Protein AF-A0A838UT09-F1 (afdb_monomer)

Solvent-accessible surface area (backbone atoms only — not comparable to full-atom values): 6847 Å² total; per-residue (Å²): 112,74,68,59,54,48,63,46,50,51,56,18,62,75,69,76,45,84,41,68,70,26,68,79,65,75,41,98,57,51,65,65,56,48,46,45,67,71,44,49,50,52,50,53,51,52,28,52,54,27,44,77,69,72,37,71,67,11,64,67,46,43,43,62,51,22,51,49,52,20,54,53,31,50,52,52,51,52,51,48,55,56,33,48,76,70,70,43,96,74,53,70,73,56,52,55,51,40,51,50,50,22,52,50,21,50,52,48,30,54,51,54,53,49,56,56,50,53,60,55,64,76,75,112

Structure (mmCIF, N/CA/C/O backbone):
data_AF-A0A838UT09-F1
#
_entry.id   AF-A0A838UT09-F1
#
loop_
_atom_site.group_PDB
_atom_site.id
_atom_site.type_symbol
_atom_site.label_atom_id
_atom_site.label_alt_id
_atom_site.label_comp_id
_atom_site.label_asym_id
_atom_site.label_entity_id
_atom_site.label_seq_id
_atom_site.pdbx_PDB_ins_code
_atom_site.Cartn_x
_atom_site.Cartn_y
_atom_site.Cartn_z
_atom_site.occupancy
_atom_site.B_iso_or_equiv
_atom_site.auth_seq_id
_atom_site.auth_comp_id
_atom_site.auth_asym_id
_atom_site.auth_atom_id
_atom_site.pdbx_PDB_model_num
ATOM 1 N N . PHE A 1 1 ? 0.709 6.417 -9.380 1.00 72.75 1 PHE A N 1
ATOM 2 C CA . PHE A 1 1 ? 0.996 5.014 -9.032 1.00 72.75 1 PHE A CA 1
ATOM 3 C C . PHE A 1 1 ? 0.048 4.116 -9.815 1.00 72.75 1 PHE A C 1
ATOM 5 O O . PHE A 1 1 ? 0.191 4.195 -11.017 1.00 72.75 1 PHE A O 1
ATOM 12 N N . TYR A 1 2 ? -0.968 3.434 -9.265 1.00 83.50 2 TYR A N 1
ATOM 13 C CA . TYR A 1 2 ? -1.816 2.425 -9.956 1.00 83.50 2 TYR A CA 1
ATOM 14 C C . TYR A 1 2 ? -2.243 2.693 -11.419 1.00 83.50 2 TYR A C 1
ATOM 16 O O . TYR A 1 2 ? -2.294 1.766 -12.220 1.00 83.50 2 TYR A O 1
ATOM 24 N N . GLY A 1 3 ? -2.514 3.945 -11.809 1.00 86.00 3 GLY A N 1
ATOM 25 C CA . GLY A 1 3 ? -2.797 4.292 -13.209 1.00 86.00 3 GLY A CA 1
ATOM 26 C C . GLY A 1 3 ? -1.668 3.939 -14.187 1.00 86.00 3 GLY A C 1
ATOM 27 O O . GLY A 1 3 ? -1.948 3.606 -15.329 1.00 86.00 3 GLY A O 1
ATOM 28 N N . GLN A 1 4 ? -0.410 3.947 -13.740 1.00 85.50 4 GLN A N 1
ATOM 29 C CA . GLN A 1 4 ? 0.748 3.545 -14.542 1.00 85.50 4 GLN A CA 1
ATOM 30 C C . GLN A 1 4 ? 0.748 2.033 -14.831 1.00 85.50 4 GLN A C 1
ATOM 32 O O . GLN A 1 4 ? 1.013 1.643 -15.961 1.00 85.50 4 GLN A O 1
ATOM 37 N N . TRP A 1 5 ? 0.345 1.203 -13.866 1.00 88.69 5 TRP A N 1
ATOM 38 C CA . TRP A 1 5 ? 0.207 -0.246 -14.009 1.00 88.69 5 TRP A CA 1
ATOM 39 C C . TRP A 1 5 ? -0.884 -0.542 -15.036 1.00 88.69 5 TRP A C 1
ATOM 41 O O . TRP A 1 5 ? -0.652 -1.204 -16.040 1.00 88.69 5 TRP A O 1
ATOM 51 N N . LEU A 1 6 ? -2.057 0.077 -14.851 1.00 90.31 6 LEU A N 1
ATOM 52 C CA . LEU A 1 6 ? -3.181 -0.051 -15.779 1.00 90.31 6 LEU A CA 1
ATOM 53 C C . LEU A 1 6 ? -2.858 0.488 -17.179 1.00 90.31 6 LEU A C 1
ATOM 55 O O . LEU A 1 6 ? -3.349 -0.061 -18.162 1.00 90.31 6 LEU A O 1
ATOM 59 N N . SER A 1 7 ? -2.036 1.538 -17.289 1.00 91.19 7 SER A N 1
ATOM 60 C CA . SER A 1 7 ? -1.612 2.085 -18.585 1.00 91.19 7 SER A CA 1
ATOM 61 C C . SER A 1 7 ? -0.708 1.141 -19.375 1.00 91.19 7 SER A C 1
ATOM 63 O O . SER A 1 7 ? -0.631 1.268 -20.592 1.00 91.19 7 SER 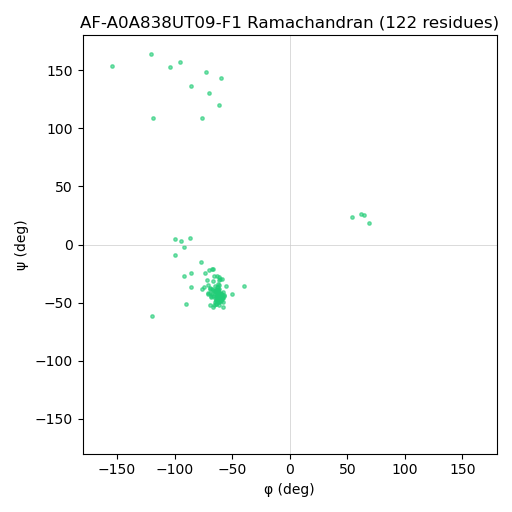A O 1
ATOM 65 N N . GLU A 1 8 ? -0.058 0.191 -18.704 1.00 89.75 8 GLU A N 1
ATOM 66 C CA . GLU A 1 8 ? 0.710 -0.876 -19.340 1.00 89.75 8 GLU A CA 1
ATOM 67 C C . GLU A 1 8 ? -0.175 -2.103 -19.606 1.00 89.75 8 GLU A C 1
ATOM 69 O O . GLU A 1 8 ? -0.261 -2.585 -20.739 1.00 89.75 8 GLU A O 1
ATOM 74 N N . ASP A 1 9 ? -0.879 -2.568 -18.572 1.00 90.75 9 ASP A N 1
ATOM 75 C CA . ASP A 1 9 ? -1.604 -3.837 -18.589 1.00 90.75 9 ASP A CA 1
ATOM 76 C C . ASP A 1 9 ? -2.824 -3.796 -19.521 1.00 90.75 9 ASP A C 1
ATOM 78 O O . ASP A 1 9 ? -3.059 -4.745 -20.273 1.00 90.75 9 ASP A O 1
ATOM 82 N N . ILE A 1 10 ? -3.599 -2.701 -19.525 1.00 93.00 10 ILE A N 1
ATOM 83 C CA . ILE A 1 10 ? -4.817 -2.601 -20.348 1.00 93.00 10 ILE A CA 1
ATOM 84 C C . ILE A 1 10 ? -4.475 -2.621 -21.848 1.00 93.00 10 ILE A C 1
ATOM 86 O O . ILE A 1 10 ? -5.050 -3.444 -22.565 1.00 93.00 10 ILE A O 1
ATOM 90 N N . PRO A 1 11 ? -3.556 -1.783 -22.374 1.00 92.88 11 PRO A N 1
ATOM 91 C CA . PRO A 1 11 ? -3.205 -1.840 -23.793 1.00 92.88 11 PRO A CA 1
ATOM 92 C C . PRO A 1 11 ? -2.570 -3.170 -24.207 1.00 92.88 11 PRO A C 1
ATOM 94 O O . PRO A 1 11 ? -2.849 -3.662 -25.305 1.00 92.88 11 PRO A O 1
ATOM 97 N N . ALA A 1 12 ? -1.744 -3.773 -23.347 1.00 90.38 12 ALA A N 1
ATOM 98 C CA . ALA A 1 12 ? -1.156 -5.086 -23.599 1.00 90.38 12 ALA A CA 1
ATOM 99 C C . ALA A 1 12 ? -2.246 -6.165 -23.727 1.00 90.38 12 ALA A C 1
ATOM 101 O O . ALA A 1 12 ? -2.270 -6.901 -24.717 1.00 90.38 12 ALA A O 1
ATOM 102 N N . LEU A 1 13 ? -3.218 -6.170 -22.808 1.00 90.56 13 LEU A N 1
ATOM 103 C CA . LEU A 1 13 ? -4.353 -7.092 -22.828 1.00 90.56 13 LEU A CA 1
ATOM 104 C C . LEU A 1 13 ? -5.226 -6.909 -24.080 1.00 90.56 13 LEU A C 1
ATOM 106 O O . LEU A 1 13 ? -5.558 -7.885 -24.748 1.00 90.56 13 LEU A O 1
ATOM 110 N N . LEU A 1 14 ? -5.557 -5.661 -24.431 1.00 95.06 14 LEU A N 1
ATOM 111 C CA . LEU A 1 14 ? -6.385 -5.346 -25.602 1.00 95.06 14 LEU A CA 1
ATOM 112 C C . LEU A 1 14 ? -5.697 -5.684 -26.931 1.00 95.06 14 LEU A C 1
ATOM 114 O O . LEU A 1 14 ? -6.369 -6.021 -27.902 1.00 95.06 14 LEU A O 1
ATOM 118 N N . SER A 1 15 ? -4.368 -5.588 -26.987 1.00 93.38 15 SER A N 1
ATOM 119 C CA . SER A 1 15 ? -3.586 -5.896 -28.190 1.00 93.38 15 SER A CA 1
ATOM 120 C C . SER A 1 15 ? -3.102 -7.348 -28.263 1.00 93.38 15 SER A C 1
ATOM 122 O O . SER A 1 15 ? -2.476 -7.717 -29.258 1.00 93.38 15 SER A O 1
ATOM 124 N N . GLY A 1 16 ? -3.378 -8.166 -27.239 1.00 89.44 16 GLY A N 1
ATOM 125 C CA . GLY A 1 16 ? -2.907 -9.550 -27.146 1.00 89.44 16 GLY A CA 1
ATOM 126 C C . GLY A 1 16 ? -1.382 -9.673 -27.051 1.00 89.44 16 GLY A C 1
ATOM 127 O O . GLY A 1 16 ? -0.822 -10.684 -27.473 1.00 89.44 16 GLY A O 1
ATOM 128 N N . LYS A 1 17 ? -0.701 -8.635 -26.553 1.00 88.88 17 LYS A N 1
ATOM 129 C CA . LYS A 1 17 ? 0.762 -8.580 -26.434 1.00 88.88 17 LYS A CA 1
ATOM 130 C C . LYS A 1 17 ? 1.195 -8.796 -24.991 1.00 88.88 17 LYS A C 1
ATOM 132 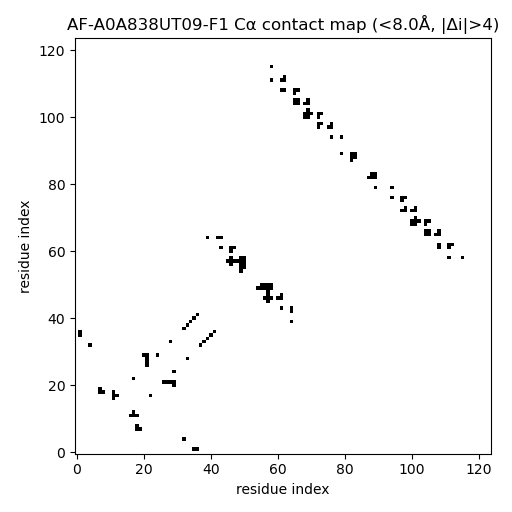O O . LYS A 1 17 ? 0.486 -8.444 -24.055 1.00 88.88 17 LYS A O 1
ATOM 137 N N . THR A 1 18 ? 2.402 -9.319 -24.819 1.00 86.25 18 THR A N 1
ATOM 138 C CA . THR A 1 18 ? 3.044 -9.406 -23.506 1.00 86.25 18 THR A CA 1
ATOM 139 C C . THR A 1 18 ? 3.438 -8.003 -23.020 1.00 86.25 18 THR A C 1
ATOM 141 O O . THR A 1 18 ? 4.069 -7.274 -23.793 1.00 86.25 18 THR A O 1
ATOM 144 N N . PRO A 1 19 ? 3.096 -7.609 -21.776 1.00 87.31 19 PRO A N 1
ATOM 145 C CA . PRO A 1 19 ? 3.511 -6.327 -21.211 1.00 87.31 19 PRO A CA 1
ATOM 146 C C . PRO A 1 19 ? 5.045 -6.187 -21.159 1.00 87.31 19 PRO A C 1
ATOM 148 O O . PRO A 1 19 ? 5.732 -7.176 -20.883 1.00 87.31 19 PRO A O 1
ATOM 151 N N . PRO A 1 20 ? 5.607 -4.988 -21.392 1.00 84.56 20 PRO A N 1
ATOM 152 C CA . PRO A 1 20 ? 7.046 -4.738 -21.295 1.00 84.56 20 PRO A CA 1
ATOM 153 C C . PRO A 1 20 ? 7.681 -5.226 -19.986 1.00 84.56 20 PRO A C 1
ATOM 155 O O . PRO A 1 20 ? 8.717 -5.889 -20.023 1.00 84.56 20 PRO A O 1
ATOM 158 N N . SER A 1 21 ? 7.032 -5.000 -18.841 1.00 84.50 21 SER A N 1
ATOM 159 C CA . SER A 1 21 ? 7.559 -5.397 -17.528 1.00 84.50 21 SER A CA 1
ATOM 160 C C . SER A 1 21 ? 7.717 -6.915 -17.361 1.00 84.50 21 SER A C 1
ATOM 162 O O . SER A 1 21 ? 8.587 -7.387 -16.626 1.00 84.50 21 SER A O 1
ATOM 164 N N . VAL A 1 22 ? 6.915 -7.698 -18.086 1.00 86.44 22 VAL A N 1
ATOM 165 C CA . VAL A 1 22 ? 6.987 -9.166 -18.126 1.00 86.44 22 VAL A CA 1
ATOM 166 C C . VAL A 1 22 ? 8.173 -9.619 -18.987 1.00 86.44 22 VAL A C 1
ATOM 168 O O . VAL A 1 22 ? 8.883 -10.558 -18.626 1.00 86.44 22 VAL A O 1
ATOM 171 N N . LEU A 1 23 ? 8.443 -8.918 -20.095 1.00 84.81 23 LEU A N 1
ATOM 172 C CA . LEU A 1 23 ? 9.580 -9.207 -20.977 1.00 84.81 23 LEU A CA 1
ATOM 173 C C . LEU A 1 23 ? 10.927 -8.913 -20.306 1.00 84.81 23 LEU A C 1
ATOM 175 O O . LEU A 1 23 ? 11.875 -9.674 -20.483 1.00 84.81 23 LEU A O 1
ATOM 179 N N . GLU A 1 24 ? 11.007 -7.840 -19.520 1.00 81.88 24 GLU A N 1
ATOM 180 C CA . GLU A 1 24 ? 12.237 -7.424 -18.833 1.00 81.88 24 GLU A CA 1
ATOM 181 C C . GLU A 1 24 ? 12.614 -8.339 -17.662 1.00 81.88 24 GLU A C 1
ATOM 183 O O . GLU A 1 24 ? 13.794 -8.513 -17.358 1.00 81.88 24 GLU A O 1
ATOM 188 N N . THR A 1 25 ? 11.621 -8.938 -17.002 1.00 77.00 25 THR A N 1
ATOM 189 C CA . THR A 1 25 ? 11.829 -9.742 -15.788 1.00 77.00 25 THR A CA 1
ATOM 190 C C . THR A 1 25 ? 11.842 -11.250 -16.044 1.00 77.00 25 THR A C 1
ATOM 192 O O . THR A 1 25 ? 12.194 -12.012 -15.145 1.00 77.00 25 THR A O 1
ATOM 195 N N . ALA A 1 26 ? 11.489 -11.692 -17.259 1.00 78.31 26 ALA A N 1
ATOM 196 C CA . ALA A 1 26 ? 11.348 -13.102 -17.643 1.00 78.31 26 ALA A CA 1
ATOM 197 C C . ALA A 1 26 ? 10.399 -13.915 -16.734 1.00 78.31 26 ALA A C 1
ATOM 199 O O . ALA A 1 26 ? 10.494 -15.141 -16.647 1.00 78.31 26 ALA A O 1
ATOM 200 N N . VAL A 1 27 ? 9.468 -13.237 -16.059 1.00 80.25 27 VAL A N 1
ATOM 201 C CA . VAL A 1 27 ? 8.413 -13.851 -15.240 1.00 80.25 27 VAL A CA 1
ATOM 202 C C . VAL A 1 27 ? 7.143 -13.969 -16.085 1.00 80.25 27 VAL A C 1
ATOM 204 O O . VAL A 1 27 ? 6.982 -13.248 -17.057 1.00 80.25 27 VAL A O 1
ATOM 207 N N . THR A 1 28 ? 6.221 -14.875 -15.752 1.00 82.75 28 THR A N 1
ATOM 208 C CA . THR A 1 28 ? 4.947 -15.037 -16.487 1.00 82.75 28 THR A CA 1
ATOM 209 C C . THR A 1 28 ? 3.972 -13.872 -16.288 1.00 82.75 28 THR A C 1
ATOM 211 O O . THR A 1 28 ? 3.073 -13.664 -17.098 1.00 82.75 28 THR A O 1
ATOM 214 N N . THR A 1 29 ? 4.133 -13.120 -15.203 1.00 84.88 29 THR A N 1
ATOM 215 C CA . THR A 1 29 ? 3.324 -11.961 -14.827 1.00 84.88 29 THR A CA 1
ATOM 216 C C . THR A 1 29 ? 4.163 -11.047 -13.943 1.00 84.88 29 THR A C 1
ATOM 218 O O . THR A 1 29 ? 5.081 -11.520 -13.272 1.00 84.88 29 THR A O 1
ATOM 221 N N . ASN A 1 30 ? 3.861 -9.750 -13.927 1.00 88.31 30 ASN A N 1
ATOM 222 C CA . ASN A 1 30 ? 4.499 -8.827 -13.003 1.00 88.31 30 ASN A CA 1
ATOM 223 C C . ASN A 1 30 ? 3.893 -9.018 -11.594 1.00 88.31 30 ASN A C 1
ATOM 225 O O . ASN A 1 30 ? 2.738 -8.639 -11.367 1.00 88.31 30 ASN A O 1
ATOM 229 N N . PRO A 1 31 ? 4.642 -9.585 -10.627 1.00 87.00 31 PRO A N 1
ATOM 230 C CA . PRO A 1 31 ? 4.094 -9.913 -9.314 1.00 87.00 31 PRO A CA 1
ATOM 231 C C . PRO A 1 31 ? 3.686 -8.668 -8.519 1.00 87.00 31 PRO A C 1
ATOM 233 O O . PRO A 1 31 ? 2.770 -8.752 -7.703 1.00 87.00 31 PRO A O 1
ATOM 236 N N . VAL A 1 32 ? 4.315 -7.514 -8.775 1.00 88.62 32 VAL A N 1
ATOM 237 C CA . VAL A 1 32 ? 3.944 -6.240 -8.143 1.00 88.62 32 VAL A CA 1
ATOM 238 C C . VAL A 1 32 ? 2.576 -5.798 -8.647 1.00 88.62 32 VAL A C 1
ATOM 240 O O . VAL A 1 32 ? 1.720 -5.448 -7.843 1.00 88.62 32 VAL A O 1
ATOM 243 N N . HIS A 1 33 ? 2.324 -5.896 -9.957 1.00 90.19 33 HIS A N 1
ATOM 244 C CA . HIS A 1 33 ? 1.028 -5.510 -10.518 1.00 90.19 33 HIS A CA 1
ATOM 245 C C . HIS A 1 33 ? -0.106 -6.375 -9.988 1.00 90.19 33 HIS A C 1
ATOM 247 O O . HIS A 1 33 ? -1.159 -5.860 -9.610 1.00 90.19 33 HIS A O 1
ATOM 253 N N . VAL A 1 34 ? 0.129 -7.684 -9.907 1.00 90.88 34 VAL A N 1
ATOM 254 C CA . VAL A 1 34 ? -0.849 -8.623 -9.361 1.00 90.88 34 VAL A CA 1
ATOM 255 C C . VAL A 1 34 ? -1.116 -8.333 -7.885 1.00 90.88 34 VAL A C 1
ATOM 257 O O . VAL A 1 34 ? -2.278 -8.232 -7.491 1.00 90.88 34 VAL A O 1
ATOM 260 N N . LEU A 1 35 ? -0.070 -8.168 -7.071 1.00 91.69 35 LEU A N 1
ATOM 261 C CA . LEU A 1 35 ? -0.222 -7.868 -5.648 1.00 91.69 35 LEU A CA 1
ATOM 262 C C . LEU A 1 35 ? -1.007 -6.567 -5.429 1.00 91.69 35 LEU A C 1
ATOM 264 O O . LEU A 1 35 ? -1.945 -6.544 -4.632 1.00 91.69 35 LEU A O 1
ATOM 268 N N . ASP A 1 36 ? -0.664 -5.520 -6.172 1.00 91.75 36 ASP A N 1
ATOM 269 C CA . ASP A 1 36 ? -1.242 -4.187 -6.035 1.00 91.75 36 ASP A CA 1
ATOM 270 C C . ASP A 1 36 ? -2.704 -4.135 -6.499 1.00 91.75 36 ASP A C 1
ATOM 272 O O . ASP A 1 36 ? -3.577 -3.677 -5.756 1.00 91.75 36 ASP A O 1
ATOM 276 N N . LEU A 1 37 ? -2.990 -4.616 -7.713 1.00 93.06 37 LEU A N 1
ATOM 277 C CA . LEU A 1 37 ? -4.300 -4.462 -8.354 1.00 93.06 37 LEU A CA 1
ATOM 278 C C . LEU A 1 37 ? -5.305 -5.548 -7.960 1.00 93.06 37 LEU A C 1
ATOM 280 O O . LEU A 1 37 ? -6.493 -5.249 -7.838 1.00 93.06 37 LEU A O 1
ATOM 284 N N . ALA A 1 38 ? -4.862 -6.795 -7.768 1.00 93.50 38 ALA A N 1
ATOM 285 C CA . ALA A 1 38 ? -5.771 -7.913 -7.507 1.00 93.50 38 ALA A CA 1
ATOM 286 C C . ALA A 1 38 ? -6.019 -8.154 -6.012 1.00 93.50 38 ALA A C 1
ATOM 288 O O . ALA A 1 38 ? -7.079 -8.665 -5.650 1.00 93.50 38 ALA A O 1
ATOM 289 N N . PHE A 1 39 ? -5.071 -7.781 -5.145 1.00 94.00 39 PHE A N 1
ATOM 290 C CA . PHE A 1 39 ? -5.144 -8.100 -3.717 1.00 94.00 39 PHE A CA 1
ATOM 291 C C . PHE A 1 39 ? -5.165 -6.859 -2.830 1.00 94.00 39 PHE A C 1
ATOM 293 O O . PHE A 1 39 ? -6.148 -6.638 -2.120 1.00 94.00 39 PHE A O 1
ATOM 300 N N . LEU A 1 40 ? -4.117 -6.036 -2.874 1.00 93.56 40 LEU A N 1
ATOM 301 C CA . LEU A 1 40 ? -3.937 -4.939 -1.928 1.00 93.56 40 LEU A CA 1
ATOM 302 C C . LEU A 1 40 ? -5.007 -3.858 -2.098 1.00 93.56 40 LEU A C 1
ATOM 304 O O . LEU A 1 40 ? -5.703 -3.533 -1.135 1.00 93.56 40 LEU A O 1
ATOM 308 N N . LEU A 1 41 ? -5.183 -3.329 -3.311 1.00 93.44 41 LEU A N 1
ATOM 309 C CA . LEU A 1 41 ? -6.159 -2.272 -3.565 1.00 93.44 41 LEU A CA 1
ATOM 310 C C . LEU A 1 41 ? -7.604 -2.729 -3.268 1.00 93.44 41 LEU A C 1
ATOM 312 O O . LEU A 1 41 ? -8.299 -2.014 -2.539 1.00 93.44 41 LEU A O 1
ATOM 316 N N . PRO A 1 42 ? -8.069 -3.915 -3.716 1.00 96.25 42 PRO A N 1
ATOM 317 C CA . PRO A 1 42 ? -9.382 -4.427 -3.329 1.00 96.25 42 PRO A CA 1
ATOM 318 C C . PRO A 1 42 ? -9.541 -4.605 -1.817 1.00 96.25 42 PRO A C 1
ATOM 320 O O . PRO A 1 42 ? -10.564 -4.199 -1.265 1.00 96.25 42 PRO A O 1
ATOM 323 N N . ALA A 1 43 ? -8.538 -5.155 -1.124 1.00 96.31 43 ALA A N 1
ATOM 324 C CA . ALA A 1 43 ? -8.590 -5.338 0.325 1.00 96.31 43 ALA A CA 1
ATOM 325 C C . ALA A 1 43 ? -8.678 -3.9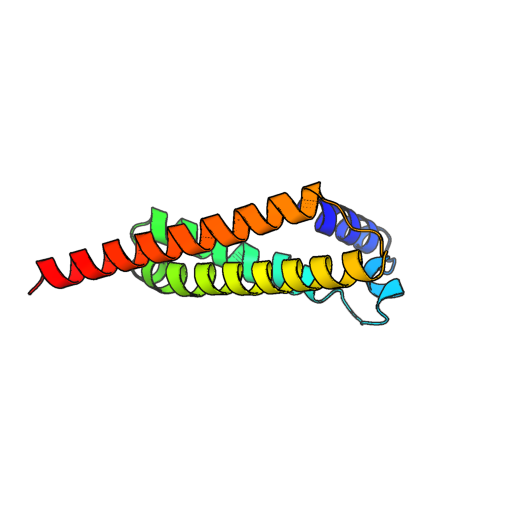98 1.073 1.00 96.31 43 ALA A C 1
ATOM 327 O O . ALA A 1 43 ? -9.469 -3.871 2.013 1.00 96.31 43 ALA A O 1
ATOM 328 N N . LEU A 1 44 ? -7.927 -2.982 0.632 1.00 94.88 44 LEU A N 1
ATOM 329 C CA . LEU A 1 44 ? -7.991 -1.625 1.179 1.00 94.88 44 LEU A CA 1
ATOM 330 C C . LEU A 1 44 ? -9.370 -0.992 0.959 1.00 94.88 44 LEU A C 1
ATOM 332 O O . LEU A 1 44 ? -9.935 -0.435 1.899 1.00 94.88 44 LEU A O 1
ATOM 336 N N . ILE A 1 45 ? -9.949 -1.1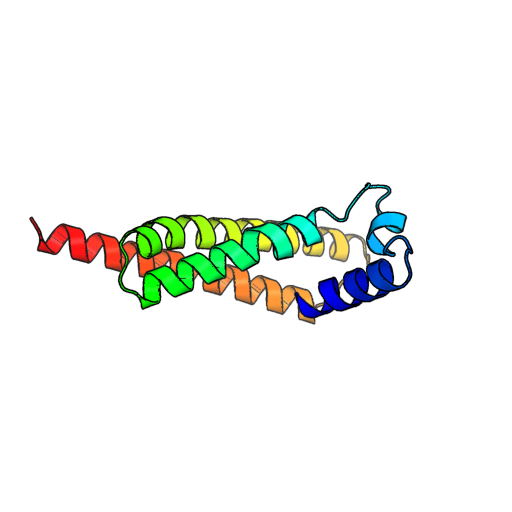27 -0.239 1.00 96.62 45 ILE A N 1
ATOM 337 C CA . ILE A 1 45 ? -11.295 -0.614 -0.548 1.00 96.62 45 ILE A CA 1
ATOM 338 C C . ILE A 1 45 ? -12.350 -1.304 0.320 1.00 96.62 45 ILE A C 1
ATOM 340 O O . ILE A 1 45 ? -13.174 -0.629 0.939 1.00 96.62 45 ILE A O 1
ATOM 344 N N . ILE A 1 46 ? -12.323 -2.637 0.402 1.00 97.44 46 ILE A N 1
ATOM 345 C CA . ILE A 1 46 ? -13.265 -3.409 1.225 1.00 97.44 46 ILE A CA 1
ATOM 346 C C . ILE A 1 46 ? -13.155 -2.977 2.689 1.00 97.44 46 ILE A C 1
ATOM 348 O O . ILE A 1 46 ? -14.171 -2.713 3.332 1.00 97.44 46 ILE A O 1
ATOM 352 N N . THR A 1 47 ? -11.935 -2.848 3.202 1.00 96.19 47 THR A N 1
ATOM 353 C CA . THR A 1 47 ? -11.678 -2.442 4.588 1.00 96.19 47 THR A CA 1
ATOM 354 C C . THR A 1 47 ? -12.165 -1.023 4.861 1.00 96.19 47 THR A C 1
ATOM 356 O O . THR A 1 47 ? -12.871 -0.808 5.845 1.00 96.19 47 THR A O 1
ATOM 359 N N . ALA A 1 48 ? -11.892 -0.073 3.962 1.00 94.12 48 ALA A N 1
ATOM 360 C CA . ALA A 1 48 ? -12.390 1.297 4.063 1.00 94.12 48 ALA A CA 1
ATOM 361 C C . ALA A 1 48 ? -13.927 1.348 4.071 1.00 94.12 48 ALA A C 1
ATOM 363 O O . ALA A 1 48 ? -14.526 2.014 4.915 1.00 94.12 48 ALA A O 1
ATOM 364 N N . VAL A 1 49 ? -14.586 0.579 3.198 1.00 97.50 49 VAL A N 1
ATOM 365 C CA . VAL A 1 49 ? -16.054 0.480 3.164 1.00 97.50 49 VAL A CA 1
ATOM 366 C C . VAL A 1 49 ? -16.609 -0.149 4.445 1.00 97.50 49 VAL A C 1
ATOM 368 O O . VAL A 1 49 ? -17.645 0.294 4.943 1.00 97.50 49 VAL A O 1
ATOM 371 N N . LEU A 1 50 ? -15.952 -1.172 4.996 1.00 95.56 50 LEU A N 1
ATOM 372 C CA . LEU A 1 50 ? -16.364 -1.792 6.259 1.00 95.56 50 LEU A CA 1
ATOM 373 C C . LEU A 1 50 ? -16.213 -0.828 7.442 1.00 95.56 50 LEU A C 1
ATOM 375 O O . LEU A 1 50 ? -17.119 -0.775 8.275 1.00 95.56 50 LEU A O 1
ATOM 379 N N . LEU A 1 51 ? -15.131 -0.044 7.481 1.00 93.12 51 LEU A N 1
ATOM 380 C CA . LEU A 1 51 ? -14.923 1.020 8.467 1.00 93.12 51 LEU A CA 1
ATOM 381 C C . LEU A 1 51 ? -16.001 2.104 8.359 1.00 93.12 51 LEU A C 1
ATOM 383 O O . LEU A 1 51 ? -16.633 2.429 9.361 1.00 93.12 51 LEU A O 1
ATOM 387 N N . TRP A 1 52 ? -16.295 2.598 7.151 1.00 94.06 52 TRP A N 1
ATOM 388 C CA . TRP A 1 52 ? -17.363 3.587 6.937 1.00 94.06 52 TRP A CA 1
ATOM 389 C C . TRP A 1 52 ? -18.750 3.080 7.326 1.00 94.06 52 TRP A C 1
ATOM 391 O O . TRP A 1 52 ? -19.612 3.863 7.714 1.00 94.06 52 TRP A O 1
ATOM 401 N N . ARG A 1 53 ? -18.978 1.768 7.246 1.00 95.12 53 ARG A N 1
ATOM 402 C CA . ARG A 1 53 ? -20.228 1.127 7.679 1.00 95.12 53 ARG A CA 1
ATOM 403 C C . ARG A 1 53 ? -20.243 0.762 9.167 1.00 95.12 53 ARG A C 1
ATOM 405 O O . ARG A 1 53 ? -21.176 0.083 9.591 1.00 95.12 53 ARG A O 1
ATOM 412 N N . GLY A 1 54 ? -19.219 1.142 9.935 1.00 89.38 54 GLY A N 1
ATOM 413 C CA . GLY A 1 54 ? -19.109 0.835 11.363 1.00 89.38 54 GLY A CA 1
ATOM 414 C C . GLY A 1 54 ? -19.037 -0.664 11.668 1.00 89.38 54 GLY A C 1
ATOM 415 O O . GLY A 1 54 ? -19.469 -1.097 12.733 1.00 89.38 54 GLY A O 1
ATOM 416 N N . ARG A 1 55 ? -18.557 -1.492 10.727 1.00 92.06 55 ARG A N 1
ATOM 417 C CA . ARG A 1 55 ? -18.488 -2.948 10.923 1.00 92.06 55 ARG A CA 1
ATOM 418 C C . ARG A 1 55 ? -17.196 -3.343 11.641 1.00 92.06 55 ARG A C 1
ATOM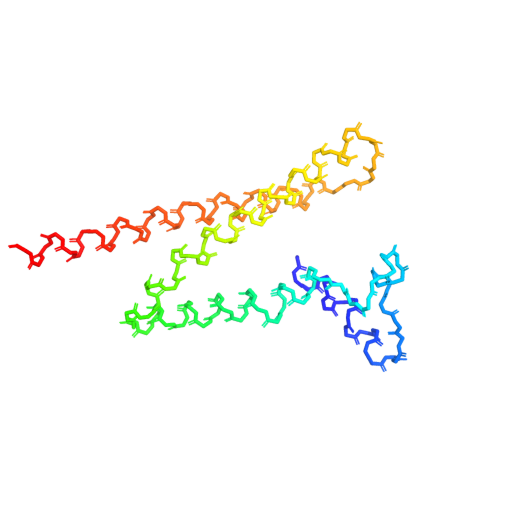 420 O O . ARG A 1 55 ? -16.127 -2.912 11.209 1.00 92.06 55 ARG A O 1
ATOM 427 N N . PRO A 1 56 ? -17.250 -4.252 12.635 1.00 87.50 56 PRO A N 1
ATOM 428 C CA . PRO A 1 56 ? -16.075 -4.637 13.426 1.00 87.50 56 PRO A CA 1
ATOM 429 C C . PRO A 1 56 ? -14.967 -5.274 12.576 1.00 87.50 56 PRO A C 1
ATOM 431 O O . PRO A 1 56 ? -13.786 -5.086 12.851 1.00 87.50 56 PRO A O 1
ATOM 434 N N . LEU A 1 57 ? -15.334 -5.958 11.484 1.00 90.81 57 LEU A N 1
ATOM 435 C CA . LEU A 1 57 ? -14.371 -6.501 10.521 1.00 90.81 57 LEU A CA 1
ATOM 436 C C . LEU A 1 57 ? -13.506 -5.418 9.861 1.00 90.81 57 LEU A C 1
ATOM 438 O O . LEU A 1 57 ? -12.363 -5.695 9.520 1.00 90.81 57 LEU A O 1
ATOM 442 N N . GLY A 1 58 ? -14.016 -4.194 9.694 1.00 90.06 58 GLY A N 1
ATOM 443 C CA . GLY A 1 58 ? -13.226 -3.086 9.156 1.00 90.06 58 GLY A CA 1
ATOM 444 C C . GLY A 1 58 ? -12.068 -2.724 10.082 1.00 90.06 58 GLY A C 1
ATOM 445 O O . GLY A 1 58 ? -10.929 -2.653 9.635 1.00 90.06 58 GLY A O 1
ATOM 446 N N . ALA A 1 59 ? -12.341 -2.584 11.383 1.00 88.38 59 ALA A N 1
ATOM 447 C CA . ALA A 1 59 ? -11.310 -2.310 12.386 1.00 88.38 59 ALA A CA 1
ATOM 448 C C . ALA A 1 59 ? -10.306 -3.468 12.509 1.00 88.38 59 ALA A C 1
ATOM 450 O O . ALA A 1 59 ? -9.102 -3.231 12.595 1.00 88.38 59 ALA A O 1
ATOM 451 N N . LEU A 1 60 ? -10.788 -4.716 12.437 1.00 91.25 60 LEU A N 1
ATOM 452 C CA . LEU A 1 60 ? -9.939 -5.908 12.485 1.00 91.25 60 LEU A CA 1
ATOM 453 C C . LEU A 1 60 ? -8.945 -5.975 11.312 1.00 91.25 60 LEU A C 1
ATOM 455 O O . LEU A 1 60 ? -7.797 -6.369 11.502 1.00 91.25 60 LEU A O 1
ATOM 459 N N . LEU A 1 61 ? -9.379 -5.601 10.105 1.00 94.50 61 LEU A N 1
ATOM 460 C CA . LEU A 1 61 ? -8.561 -5.675 8.890 1.00 94.50 61 LEU A CA 1
ATOM 461 C C . LEU A 1 61 ? -7.671 -4.444 8.677 1.00 94.50 61 LEU A C 1
ATOM 463 O O . LEU A 1 61 ? -6.635 -4.553 8.021 1.00 94.50 61 LEU A O 1
ATOM 467 N N . ALA A 1 62 ? -8.045 -3.290 9.236 1.00 94.06 62 ALA A N 1
ATOM 468 C CA . ALA A 1 62 ? -7.340 -2.025 9.040 1.00 94.06 62 ALA A CA 1
ATOM 469 C C . ALA A 1 62 ? -5.870 -2.097 9.461 1.00 94.06 62 ALA A C 1
ATOM 471 O O . ALA A 1 62 ? -4.984 -1.806 8.660 1.00 94.06 62 ALA A O 1
ATOM 472 N N . VAL A 1 63 ? -5.604 -2.522 10.698 1.00 93.38 63 VAL A N 1
ATOM 473 C CA . VAL A 1 63 ? -4.244 -2.527 11.253 1.00 93.38 63 VAL A CA 1
ATOM 474 C C . VAL A 1 63 ? -3.316 -3.480 10.482 1.00 93.38 63 VAL A C 1
ATOM 476 O O . VAL A 1 63 ? -2.267 -3.018 10.029 1.00 93.38 63 VAL A O 1
ATOM 479 N N . PRO A 1 64 ? -3.669 -4.762 10.236 1.00 94.94 64 PRO A N 1
ATOM 480 C CA . PRO A 1 64 ? -2.820 -5.654 9.447 1.00 94.94 64 PRO A CA 1
ATOM 481 C C . PRO A 1 64 ? -2.527 -5.134 8.035 1.00 94.94 64 PRO A C 1
ATOM 483 O O . PRO A 1 64 ? -1.387 -5.227 7.581 1.00 94.94 64 PRO A O 1
ATOM 486 N N . LEU A 1 65 ? -3.519 -4.557 7.346 1.00 96.12 65 LEU A N 1
ATOM 487 C CA . LEU A 1 65 ? -3.330 -4.026 5.991 1.00 96.12 65 LEU A CA 1
ATOM 488 C C . LEU A 1 65 ? -2.450 -2.773 5.965 1.00 96.12 65 LEU A C 1
ATOM 490 O O . LEU A 1 65 ? -1.640 -2.621 5.051 1.00 96.12 65 LEU A O 1
ATOM 494 N N . LEU A 1 66 ? -2.566 -1.896 6.963 1.00 95.75 66 LEU A N 1
ATOM 495 C CA . LEU A 1 66 ? -1.712 -0.713 7.083 1.00 95.75 66 LEU A CA 1
ATOM 496 C C . LEU A 1 66 ? -0.261 -1.104 7.391 1.00 95.75 66 LEU A C 1
ATOM 498 O O . LEU A 1 66 ? 0.658 -0.587 6.757 1.00 95.75 66 LEU A O 1
ATOM 502 N N . ILE A 1 67 ? -0.043 -2.068 8.289 1.00 95.69 67 ILE A N 1
ATOM 503 C CA . ILE A 1 67 ? 1.299 -2.608 8.557 1.00 95.69 67 ILE A CA 1
ATOM 504 C C . ILE A 1 67 ? 1.871 -3.262 7.296 1.00 95.69 67 ILE A C 1
ATOM 506 O O . ILE A 1 67 ? 3.021 -3.014 6.939 1.00 95.69 67 ILE A O 1
ATOM 510 N N . PHE A 1 68 ? 1.072 -4.056 6.583 1.00 95.56 68 PHE A N 1
ATOM 511 C CA . PHE A 1 68 ? 1.496 -4.678 5.331 1.00 95.56 68 PHE A CA 1
ATOM 512 C C . PHE A 1 68 ? 1.894 -3.633 4.275 1.00 95.56 68 PHE A C 1
ATOM 514 O O . PHE A 1 68 ? 2.980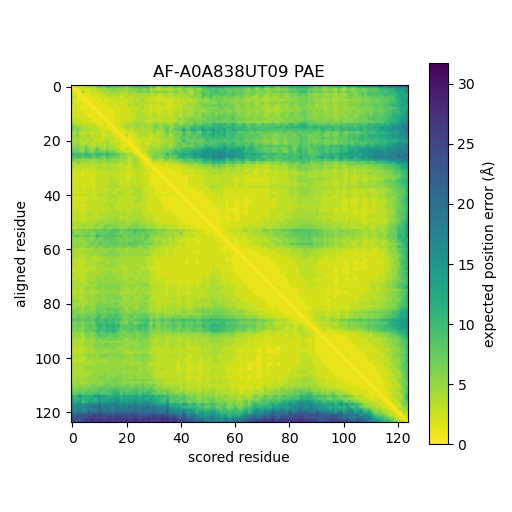 -3.721 3.701 1.00 95.56 68 PHE A O 1
ATOM 521 N N . SER A 1 69 ? 1.065 -2.603 4.081 1.00 94.88 69 SER A N 1
ATOM 522 C CA . SER A 1 69 ? 1.341 -1.470 3.186 1.00 94.88 69 SER A CA 1
ATOM 523 C C . SER A 1 69 ? 2.646 -0.751 3.552 1.00 94.88 69 SER A C 1
ATOM 525 O O . SER A 1 69 ? 3.471 -0.465 2.679 1.00 94.88 69 SER A O 1
ATOM 527 N N . MET A 1 70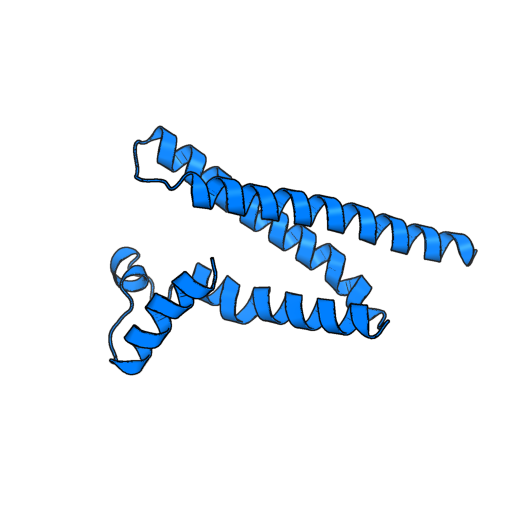 ? 2.882 -0.517 4.847 1.00 95.81 70 MET A N 1
ATOM 528 C CA . MET A 1 70 ? 4.126 0.070 5.350 1.00 95.81 70 MET A CA 1
ATOM 529 C C . MET A 1 70 ? 5.339 -0.813 5.025 1.00 95.81 70 MET A C 1
ATOM 531 O O . MET A 1 70 ? 6.328 -0.314 4.492 1.00 95.81 70 MET A O 1
ATOM 535 N N . LEU A 1 71 ? 5.272 -2.117 5.310 1.00 95.81 71 LEU A N 1
ATOM 536 C CA . LEU A 1 71 ? 6.389 -3.042 5.092 1.00 95.81 71 LEU A CA 1
ATOM 537 C C . LEU A 1 71 ? 6.765 -3.162 3.611 1.00 95.81 71 LEU A C 1
ATOM 539 O O . LEU A 1 71 ? 7.950 -3.105 3.278 1.00 95.81 71 LEU A O 1
ATOM 543 N N . ILE A 1 72 ? 5.775 -3.268 2.720 1.00 94.31 72 ILE A N 1
ATOM 544 C CA . ILE A 1 72 ? 6.012 -3.274 1.269 1.00 94.31 72 ILE A CA 1
ATOM 545 C C . ILE A 1 72 ? 6.643 -1.950 0.825 1.00 94.31 72 ILE A C 1
ATOM 547 O O . ILE A 1 72 ? 7.658 -1.960 0.128 1.00 94.31 72 ILE A O 1
ATOM 551 N N . SER A 1 73 ? 6.106 -0.814 1.281 1.00 93.75 73 SER A N 1
ATOM 552 C CA . SER A 1 73 ? 6.650 0.510 0.950 1.00 93.75 73 SER A CA 1
ATOM 553 C C . SER A 1 73 ? 8.104 0.660 1.410 1.00 93.75 73 SER A C 1
ATOM 555 O O . SER A 1 73 ? 8.948 1.131 0.648 1.00 93.75 73 SER A O 1
ATOM 557 N N . MET A 1 74 ? 8.433 0.198 2.621 1.00 95.19 74 MET A N 1
ATOM 558 C CA . MET A 1 74 ? 9.810 0.182 3.124 1.00 95.19 74 MET A CA 1
ATOM 559 C C . MET A 1 74 ? 10.728 -0.709 2.283 1.00 95.19 74 MET A C 1
ATOM 561 O O . MET A 1 74 ? 11.852 -0.309 1.981 1.00 95.19 74 MET A O 1
ATOM 565 N N . GLY A 1 75 ? 10.255 -1.890 1.874 1.00 94.62 75 GLY A N 1
ATOM 566 C CA . GLY A 1 75 ? 11.000 -2.777 0.981 1.00 94.62 75 GLY A CA 1
ATOM 567 C C . GLY A 1 75 ? 11.325 -2.111 -0.358 1.00 94.62 75 GLY A C 1
ATOM 568 O O . GLY A 1 75 ? 12.468 -2.162 -0.809 1.00 94.62 75 GLY A O 1
ATOM 569 N N . ILE A 1 76 ? 10.355 -1.414 -0.957 1.00 92.38 76 ILE A N 1
ATOM 570 C CA . ILE A 1 76 ? 10.558 -0.689 -2.220 1.00 92.38 76 ILE A CA 1
ATOM 571 C C . ILE A 1 76 ? 11.559 0.463 -2.045 1.00 92.38 76 ILE A C 1
ATOM 573 O O . ILE A 1 76 ? 12.453 0.629 -2.874 1.00 92.38 76 ILE A O 1
ATOM 577 N N . LEU A 1 77 ? 11.475 1.225 -0.950 1.00 94.81 77 LEU A N 1
ATOM 578 C CA . LEU A 1 77 ? 12.453 2.280 -0.657 1.00 94.81 77 LEU A CA 1
ATOM 579 C C . LEU A 1 77 ? 13.871 1.723 -0.482 1.00 94.81 77 LEU A C 1
ATOM 581 O O . LEU A 1 77 ? 14.828 2.329 -0.960 1.00 94.81 77 LEU A O 1
ATOM 585 N N . ALA A 1 78 ? 14.018 0.553 0.145 1.00 95.56 78 ALA A N 1
ATOM 586 C CA . ALA A 1 78 ? 15.311 -0.118 0.249 1.00 95.56 78 ALA A CA 1
ATOM 587 C C . ALA A 1 78 ? 15.860 -0.519 -1.134 1.00 95.56 78 ALA A C 1
ATOM 589 O O . ALA A 1 78 ? 17.053 -0.348 -1.394 1.00 95.56 78 ALA A O 1
ATOM 590 N N . ILE A 1 79 ? 14.997 -0.989 -2.044 1.00 92.94 79 ILE A N 1
ATOM 591 C CA . ILE A 1 79 ? 15.377 -1.277 -3.436 1.00 92.94 79 ILE A CA 1
ATOM 592 C C . ILE A 1 79 ? 15.844 0.001 -4.141 1.00 92.94 79 ILE A C 1
ATOM 594 O O . ILE A 1 79 ? 16.885 -0.029 -4.800 1.00 92.94 79 ILE A O 1
ATOM 598 N N . PHE A 1 80 ? 15.138 1.125 -3.984 1.00 93.44 80 PHE A N 1
ATOM 599 C CA . PHE A 1 80 ? 15.557 2.398 -4.580 1.00 93.44 80 PHE A CA 1
ATOM 600 C C . PHE A 1 80 ? 16.879 2.905 -4.014 1.00 93.44 80 PHE A C 1
ATOM 602 O O . PHE A 1 80 ? 17.738 3.319 -4.788 1.00 93.44 80 PHE A O 1
ATOM 609 N N . LEU A 1 81 ? 17.103 2.776 -2.706 1.00 94.44 81 LEU A N 1
ATOM 610 C CA . LEU A 1 81 ? 18.370 3.146 -2.077 1.00 94.44 81 LEU A CA 1
ATOM 611 C C . LEU A 1 81 ? 19.553 2.366 -2.676 1.00 94.44 81 LEU A C 1
ATOM 613 O O . LEU A 1 81 ? 20.586 2.947 -3.014 1.00 94.44 81 LEU A O 1
ATOM 617 N N . VAL A 1 82 ? 19.400 1.049 -2.842 1.00 95.44 82 VAL A N 1
ATOM 618 C CA . VAL A 1 82 ? 20.433 0.190 -3.446 1.00 95.44 82 VAL A CA 1
ATOM 619 C C . VAL A 1 82 ? 20.576 0.447 -4.948 1.00 95.44 82 VAL A C 1
ATOM 621 O O . VAL A 1 82 ? 21.677 0.366 -5.488 1.00 95.44 82 VAL A O 1
ATOM 624 N N . SER A 1 83 ? 19.483 0.754 -5.640 1.00 93.00 83 SER A N 1
ATOM 625 C CA . SER A 1 83 ? 19.510 1.059 -7.075 1.00 93.00 83 SER A CA 1
ATOM 626 C C . SER A 1 83 ? 20.227 2.382 -7.339 1.00 93.00 83 SER A C 1
ATOM 628 O O . SER A 1 83 ? 21.126 2.437 -8.179 1.00 93.00 83 SER A O 1
ATOM 630 N N . GLY A 1 84 ? 19.916 3.414 -6.553 1.00 93.31 84 GLY A N 1
ATOM 631 C CA . GLY A 1 84 ? 20.573 4.716 -6.607 1.00 93.31 84 GLY A CA 1
ATOM 632 C C . GLY A 1 84 ? 22.062 4.637 -6.264 1.00 93.31 84 GLY A C 1
ATOM 633 O O . GLY A 1 84 ? 22.877 5.242 -6.957 1.00 93.31 84 GLY A O 1
ATOM 634 N N . SER A 1 85 ? 22.458 3.820 -5.278 1.00 93.94 85 SER A N 1
ATOM 635 C CA . SER A 1 85 ? 23.884 3.627 -4.951 1.00 93.94 85 SER A CA 1
ATOM 636 C C . SER A 1 85 ? 24.679 2.926 -6.060 1.00 93.94 85 SER A C 1
ATOM 638 O O . SER A 1 85 ? 25.898 3.076 -6.133 1.00 93.94 85 SER A O 1
ATOM 640 N N . LYS A 1 86 ? 23.995 2.203 -6.954 1.00 94.19 86 LYS A N 1
ATOM 641 C CA . LYS A 1 86 ? 24.570 1.568 -8.149 1.00 94.19 86 LYS A CA 1
ATOM 642 C C . LYS A 1 86 ? 24.460 2.429 -9.413 1.00 94.19 86 LYS A C 1
ATOM 644 O O . LYS A 1 86 ? 24.846 1.965 -10.482 1.00 94.19 86 LYS A O 1
ATOM 649 N N . GLY A 1 87 ? 23.934 3.652 -9.313 1.00 92.06 87 GLY A N 1
ATOM 650 C CA . GLY A 1 87 ? 23.733 4.544 -10.459 1.00 92.06 87 GLY A CA 1
ATOM 651 C C . GLY A 1 87 ? 22.642 4.081 -11.430 1.00 92.06 87 GLY A C 1
ATOM 652 O O . GLY A 1 87 ? 22.625 4.518 -12.579 1.00 92.06 87 GLY A O 1
ATOM 653 N N . LEU A 1 88 ? 21.748 3.186 -10.995 1.00 91.38 88 LEU A N 1
ATOM 654 C CA . LEU A 1 88 ? 20.583 2.796 -11.784 1.00 91.38 88 LEU A CA 1
ATOM 655 C C . LEU A 1 88 ? 19.557 3.939 -11.797 1.00 91.38 88 LEU A C 1
ATOM 657 O O . LEU A 1 88 ? 19.457 4.680 -10.816 1.00 91.38 88 LEU A O 1
ATOM 661 N N . PRO A 1 89 ? 18.781 4.090 -12.883 1.00 86.50 89 PRO A N 1
ATOM 662 C CA . PRO A 1 89 ? 17.765 5.127 -12.963 1.00 86.50 89 PRO A CA 1
ATOM 663 C C . PRO A 1 89 ? 16.705 4.929 -11.872 1.00 86.50 89 PRO A C 1
ATOM 665 O O . PRO A 1 89 ? 16.017 3.909 -11.837 1.00 86.50 89 PRO A O 1
ATOM 668 N N . THR A 1 90 ? 16.552 5.925 -10.999 1.00 88.75 90 THR A N 1
ATOM 669 C CA . THR A 1 90 ? 15.446 6.018 -10.038 1.00 88.75 90 THR A CA 1
ATOM 670 C C . THR A 1 90 ? 14.651 7.301 -10.268 1.00 88.75 90 THR A C 1
ATOM 672 O O . THR A 1 90 ? 15.082 8.211 -10.980 1.00 88.75 90 THR A O 1
ATOM 675 N N . SER A 1 91 ? 13.447 7.368 -9.700 1.00 89.56 91 SER A N 1
ATOM 676 C CA . SER A 1 91 ? 12.595 8.551 -9.782 1.00 89.56 91 SER A CA 1
ATOM 677 C C . SER A 1 91 ? 12.332 9.093 -8.388 1.00 89.56 91 SER A C 1
ATOM 679 O O . SER A 1 91 ? 11.545 8.522 -7.632 1.00 89.56 91 SER A O 1
ATOM 681 N N . LEU A 1 92 ? 12.930 10.246 -8.082 1.00 89.19 92 LEU A N 1
ATOM 682 C CA . LEU A 1 92 ? 12.757 10.924 -6.797 1.00 89.19 92 LEU A CA 1
ATOM 683 C C . LEU A 1 92 ? 11.277 11.198 -6.479 1.00 89.19 92 LEU A C 1
ATOM 685 O O . LEU A 1 92 ? 10.849 11.086 -5.334 1.00 89.19 92 LEU A O 1
ATOM 689 N N . ALA A 1 93 ? 10.472 11.515 -7.497 1.00 89.69 93 ALA A N 1
ATOM 690 C CA . ALA A 1 93 ? 9.038 11.733 -7.326 1.00 89.69 93 ALA A CA 1
ATOM 691 C C . ALA A 1 93 ? 8.314 10.464 -6.838 1.00 89.69 93 ALA A C 1
ATOM 693 O O . ALA A 1 93 ? 7.437 10.547 -5.978 1.00 89.69 93 ALA A O 1
ATOM 694 N N . VAL A 1 94 ? 8.695 9.290 -7.355 1.00 89.19 94 VAL A N 1
ATOM 695 C CA . VAL A 1 94 ? 8.133 8.000 -6.929 1.00 89.19 94 VAL A CA 1
ATOM 696 C C . VAL A 1 94 ? 8.617 7.644 -5.525 1.00 89.19 94 VAL A C 1
ATOM 698 O O . VAL A 1 94 ? 7.808 7.238 -4.695 1.00 89.19 94 VAL A O 1
ATOM 701 N N . GLU A 1 95 ? 9.899 7.855 -5.227 1.00 92.12 95 GLU A N 1
ATOM 702 C CA . GLU A 1 95 ? 10.476 7.613 -3.898 1.00 92.12 95 GLU A CA 1
ATOM 703 C C . GLU A 1 95 ? 9.761 8.423 -2.806 1.00 92.12 95 GLU A C 1
ATOM 705 O O . GLU A 1 95 ? 9.307 7.854 -1.812 1.00 92.12 95 GLU A O 1
ATOM 710 N N . ILE A 1 96 ? 9.579 9.733 -3.015 1.00 94.50 96 ILE A N 1
ATOM 711 C CA . ILE A 1 96 ? 8.866 10.611 -2.072 1.00 94.50 96 ILE A CA 1
ATOM 712 C C . ILE A 1 96 ? 7.419 10.148 -1.887 1.00 94.50 96 ILE A C 1
ATOM 714 O O . ILE A 1 96 ? 6.913 10.114 -0.764 1.00 94.50 96 ILE A O 1
ATOM 718 N N . PHE A 1 97 ? 6.748 9.770 -2.974 1.00 92.12 97 PHE A N 1
ATOM 719 C CA . PHE A 1 97 ? 5.371 9.296 -2.915 1.00 92.12 97 PHE A CA 1
ATOM 720 C C . PHE A 1 97 ? 5.240 8.005 -2.089 1.00 92.12 97 PHE A C 1
ATOM 722 O O . PHE A 1 97 ? 4.373 7.918 -1.217 1.00 92.12 97 PHE A O 1
ATOM 729 N N . ILE A 1 98 ? 6.127 7.028 -2.303 1.00 93.06 98 ILE A N 1
ATOM 730 C CA . ILE A 1 98 ? 6.140 5.768 -1.541 1.00 93.06 98 ILE A CA 1
ATOM 731 C C . ILE A 1 98 ? 6.514 6.012 -0.074 1.00 93.06 98 ILE A C 1
ATOM 733 O O . ILE A 1 98 ? 5.899 5.430 0.822 1.00 93.06 98 ILE A O 1
ATOM 737 N N . ALA A 1 99 ? 7.458 6.915 0.200 1.00 95.12 99 ALA A N 1
ATOM 738 C CA . ALA A 1 99 ? 7.769 7.333 1.565 1.00 95.12 99 ALA A CA 1
ATOM 739 C C . ALA A 1 99 ? 6.545 7.945 2.263 1.00 95.12 99 ALA A C 1
ATOM 741 O O . ALA A 1 99 ? 6.255 7.596 3.409 1.00 95.12 99 ALA A O 1
ATOM 742 N N . GLY A 1 100 ? 5.778 8.775 1.552 1.00 96.56 100 GLY A N 1
ATOM 743 C CA . GLY A 1 100 ? 4.508 9.314 2.033 1.00 96.56 100 GLY A CA 1
ATOM 744 C C . GLY A 1 100 ? 3.499 8.222 2.398 1.00 96.56 100 GLY A C 1
ATOM 745 O O . GLY A 1 100 ? 2.929 8.266 3.489 1.00 96.56 100 GLY A O 1
ATOM 746 N N . ILE A 1 101 ? 3.323 7.209 1.540 1.00 93.88 101 ILE A N 1
ATOM 747 C CA . ILE A 1 101 ? 2.446 6.056 1.822 1.00 93.88 101 ILE A CA 1
ATOM 748 C C . ILE A 1 101 ? 2.915 5.294 3.062 1.00 93.88 101 ILE A C 1
ATOM 750 O O . ILE A 1 101 ? 2.091 4.954 3.914 1.00 93.88 101 ILE A O 1
ATOM 754 N N . SER A 1 102 ? 4.219 5.046 3.189 1.00 96.00 102 SER A N 1
ATOM 755 C CA . SER A 1 102 ? 4.790 4.332 4.335 1.00 96.00 102 SER A CA 1
ATOM 756 C C . SER A 1 102 ? 4.506 5.060 5.651 1.00 96.00 102 SER A C 1
ATOM 758 O O . SER A 1 102 ? 3.995 4.464 6.601 1.00 96.00 102 SER A O 1
ATOM 760 N N . VAL A 1 103 ? 4.768 6.372 5.694 1.00 97.19 103 VAL A N 1
ATOM 761 C CA . VAL A 1 103 ? 4.528 7.206 6.882 1.00 97.19 103 VAL A CA 1
ATOM 762 C C . VAL A 1 103 ? 3.038 7.285 7.202 1.00 97.19 103 VAL A C 1
ATOM 764 O O . VAL A 1 103 ? 2.654 7.086 8.353 1.00 97.19 103 VAL A O 1
ATOM 767 N N . ALA A 1 104 ? 2.187 7.522 6.201 1.00 96.44 104 ALA A N 1
ATOM 768 C CA . ALA A 1 104 ? 0.741 7.562 6.398 1.00 96.44 104 ALA A CA 1
ATOM 769 C C . ALA A 1 104 ? 0.209 6.227 6.941 1.00 96.44 104 ALA A C 1
ATOM 771 O O . ALA A 1 104 ? -0.583 6.220 7.881 1.00 96.44 104 ALA A O 1
ATOM 772 N N . SER A 1 105 ? 0.689 5.104 6.401 1.00 95.44 105 SER A N 1
ATOM 773 C CA . SER A 1 105 ? 0.285 3.766 6.843 1.00 95.44 105 SER A CA 1
ATOM 774 C C . SER A 1 105 ? 0.691 3.506 8.296 1.00 95.44 105 SER A C 1
ATOM 776 O O . SER A 1 105 ? -0.124 3.024 9.082 1.00 95.44 105 SER A O 1
ATOM 778 N N . LEU A 1 106 ? 1.909 3.896 8.687 1.00 96.19 106 LEU A N 1
ATOM 779 C CA . LEU A 1 106 ? 2.377 3.799 10.071 1.00 96.19 106 LEU A CA 1
ATOM 780 C C . LEU A 1 106 ? 1.527 4.652 11.022 1.00 96.19 106 LEU A C 1
ATOM 782 O O . LEU A 1 106 ? 1.067 4.161 12.053 1.00 96.19 106 LEU A O 1
ATOM 786 N N . VAL A 1 107 ? 1.303 5.922 10.676 1.00 96.44 107 VAL A N 1
ATOM 787 C CA . VAL A 1 107 ? 0.528 6.850 11.512 1.00 96.44 107 VAL A CA 1
ATOM 788 C C . VAL A 1 107 ? -0.900 6.345 11.690 1.00 96.44 107 VAL A C 1
ATOM 790 O O . VAL A 1 107 ? -1.369 6.247 12.823 1.00 96.44 107 VAL A O 1
ATOM 793 N N . LEU A 1 108 ? -1.571 5.966 10.600 1.00 94.19 108 LEU A N 1
ATOM 794 C CA . LEU A 1 108 ? -2.934 5.438 10.659 1.00 94.19 108 LEU A CA 1
ATOM 795 C C . LEU A 1 108 ? -2.998 4.134 11.456 1.00 94.19 108 LEU A C 1
ATOM 797 O O . LEU A 1 108 ? -3.909 3.969 12.258 1.00 94.19 108 LEU A O 1
ATOM 801 N N . SER A 1 109 ? -2.008 3.249 11.314 1.00 93.50 109 SER A N 1
ATOM 802 C CA . SER A 1 109 ? -1.941 2.020 12.108 1.00 93.50 109 SER A CA 1
ATOM 803 C C . SER A 1 109 ? -1.875 2.323 13.605 1.00 93.50 109 SER A C 1
ATOM 805 O O . SER A 1 109 ? -2.554 1.666 14.392 1.00 93.50 109 SER A O 1
ATOM 807 N N . ILE A 1 110 ? -1.070 3.309 14.010 1.00 93.44 110 ILE A N 1
ATOM 808 C CA . ILE A 1 110 ? -0.945 3.714 15.417 1.00 93.44 110 ILE A CA 1
ATOM 809 C C . ILE A 1 110 ? -2.252 4.334 15.918 1.00 93.44 110 ILE A C 1
ATOM 811 O O . ILE A 1 110 ? -2.692 3.998 17.015 1.00 93.44 110 ILE A O 1
ATOM 815 N N . VAL A 1 111 ? -2.875 5.216 15.133 1.00 92.31 111 VAL A N 1
ATOM 816 C CA . VAL A 1 111 ? -4.149 5.857 15.498 1.00 92.31 111 VAL A CA 1
ATOM 817 C C . VAL A 1 111 ? -5.246 4.807 15.667 1.00 92.31 111 VAL A C 1
ATOM 819 O O . VAL A 1 111 ? -5.841 4.721 16.733 1.00 92.31 111 VAL A O 1
ATOM 822 N N . THR A 1 112 ? -5.439 3.926 14.683 1.00 89.19 112 THR A N 1
ATOM 823 C CA . THR A 1 112 ? -6.472 2.884 14.755 1.00 89.19 112 THR A CA 1
ATOM 824 C C . THR A 1 112 ? -6.240 1.910 15.914 1.00 89.19 112 THR A C 1
ATOM 826 O O . THR A 1 112 ? -7.197 1.487 16.558 1.00 89.19 112 THR A O 1
ATOM 829 N N . LEU A 1 113 ? -4.985 1.571 16.232 1.00 89.00 113 LEU A N 1
ATOM 830 C CA . LEU A 1 113 ? -4.672 0.747 17.406 1.00 89.00 113 LEU A CA 1
ATOM 831 C C . LEU A 1 113 ? -5.043 1.431 18.730 1.00 89.00 113 LEU A C 1
ATOM 833 O O . LEU A 1 113 ? -5.520 0.759 19.648 1.00 89.00 113 LEU A O 1
ATOM 837 N N . ARG A 1 114 ? -4.827 2.747 18.836 1.00 89.06 114 ARG A N 1
ATOM 838 C CA . ARG A 1 114 ? -5.202 3.533 20.023 1.00 89.06 114 ARG A CA 1
ATOM 839 C C . ARG A 1 114 ? -6.713 3.555 20.200 1.00 89.06 114 ARG A C 1
ATOM 841 O O . ARG A 1 114 ? -7.177 3.171 21.269 1.00 89.06 114 ARG A O 1
ATOM 848 N N . ASP A 1 115 ? -7.453 3.861 19.138 1.00 86.25 115 ASP A N 1
ATOM 849 C CA . ASP A 1 115 ? -8.919 3.916 19.164 1.00 86.25 115 ASP A CA 1
ATOM 850 C C . ASP A 1 115 ? -9.525 2.578 19.621 1.00 86.25 115 ASP A C 1
ATOM 852 O O . ASP A 1 115 ? -10.406 2.533 20.479 1.00 86.25 115 ASP A 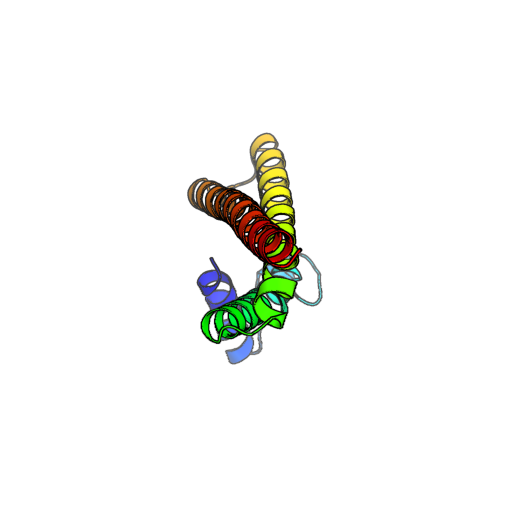O 1
ATOM 856 N N . VAL A 1 116 ? -9.012 1.454 19.105 1.00 82.56 116 VAL A N 1
ATOM 857 C CA . VAL A 1 116 ? -9.467 0.111 19.511 1.00 82.56 116 VAL A CA 1
ATOM 858 C C . VAL A 1 116 ? -9.140 -0.183 20.981 1.00 82.56 116 VAL A C 1
ATOM 860 O O . VAL A 1 116 ? -9.924 -0.835 21.672 1.00 82.56 116 VAL A O 1
ATOM 863 N N . THR A 1 117 ? -7.998 0.292 21.478 1.00 81.06 117 THR A N 1
ATOM 864 C CA . THR A 1 117 ? -7.585 0.084 22.874 1.00 81.06 117 THR A CA 1
ATOM 865 C C . THR A 1 117 ? -8.447 0.900 23.841 1.00 81.06 117 THR A C 1
ATOM 867 O O . THR A 1 117 ? -8.876 0.372 24.867 1.00 81.06 117 THR A O 1
ATOM 870 N N . GLU A 1 118 ? -8.754 2.153 23.500 1.00 81.25 118 GLU A N 1
ATOM 871 C CA . GLU A 1 118 ? -9.628 3.027 24.295 1.00 81.25 118 GLU A CA 1
ATOM 872 C C . GLU A 1 118 ? -11.056 2.469 24.400 1.00 81.25 118 GLU A C 1
ATOM 874 O O . GLU A 1 118 ? -11.621 2.423 25.494 1.00 81.25 118 GLU A O 1
ATOM 879 N N . LEU A 1 119 ? -11.611 1.952 23.296 1.00 75.00 119 LEU A N 1
ATOM 880 C CA . LEU A 1 119 ? -12.929 1.304 23.290 1.00 75.00 119 LEU A CA 1
ATOM 881 C C . LEU A 1 119 ? -12.988 0.057 24.185 1.00 75.00 119 LEU A C 1
ATOM 883 O O . LEU A 1 119 ? -14.020 -0.213 24.798 1.00 75.00 119 LEU A O 1
ATOM 887 N N . ASN A 1 120 ? -11.897 -0.705 24.276 1.00 72.88 120 ASN A N 1
ATOM 888 C CA . ASN A 1 120 ? -11.838 -1.879 25.146 1.00 72.88 120 ASN A CA 1
ATOM 889 C C . ASN A 1 120 ? -11.706 -1.496 26.628 1.00 72.88 120 ASN A C 1
ATOM 891 O O . ASN A 1 120 ? -12.315 -2.155 27.465 1.00 72.88 120 ASN A O 1
ATOM 895 N N . GLY A 1 121 ? -10.961 -0.433 26.952 1.00 70.06 121 GLY A N 1
ATOM 896 C CA . GLY A 1 121 ? -10.793 0.047 28.330 1.00 70.06 121 GLY A CA 1
ATOM 897 C C . GLY A 1 121 ? -12.022 0.754 28.914 1.00 70.06 121 GLY A C 1
ATOM 898 O O . GLY A 1 121 ? -12.196 0.760 30.125 1.00 70.06 121 GLY A O 1
ATOM 899 N N . ALA A 1 122 ? -12.898 1.322 28.079 1.00 64.69 122 ALA A N 1
ATOM 900 C CA . ALA A 1 122 ? -14.161 1.923 28.526 1.00 64.69 122 ALA A CA 1
ATOM 901 C C . ALA A 1 122 ? -15.261 0.890 28.861 1.00 64.69 122 ALA A C 1
ATOM 903 O O . ALA A 1 122 ? -16.261 1.241 29.483 1.00 64.69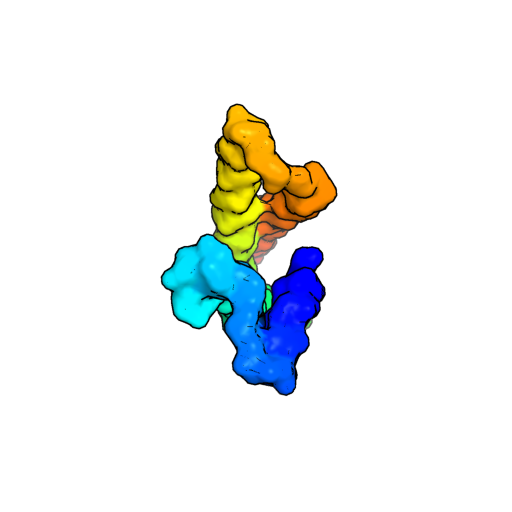 122 ALA A O 1
ATOM 904 N N . ASN A 1 123 ? -15.091 -0.368 28.434 1.00 57.56 123 ASN A N 1
ATOM 905 C CA . ASN A 1 123 ? -16.053 -1.460 28.626 1.00 57.56 123 ASN A CA 1
ATOM 906 C C . ASN A 1 123 ? -15.704 -2.397 29.805 1.00 57.56 123 ASN A C 1
ATOM 908 O O . ASN A 1 123 ? -16.385 -3.407 29.991 1.00 57.56 123 ASN A O 1
ATOM 912 N N . THR A 1 124 ? -14.655 -2.087 30.575 1.00 52.53 124 THR A N 1
ATOM 913 C CA . THR A 1 124 ? -14.202 -2.815 31.780 1.00 52.53 124 THR A CA 1
ATOM 914 C C . THR A 1 124 ? -14.395 -1.975 33.028 1.00 52.53 124 THR A C 1
ATOM 916 O O . THR A 1 124 ? -14.822 -2.544 34.055 1.00 52.53 124 THR A O 1
#

Foldseek 3Di:
DLVVLCVQVVVCVVVVHDGPVCVVVVHPDDVVNCCVPVPLVVLVVVLVVCVVVVHVVSLVSLLVSLVVLLVVLVVVLVVQVVCVVVVHDDDPVVNVVSVVSNVVSVVSNVVSVVVVVVVVVVVD

Mean predicted aligned error: 5.39 Å

Sequence (124 aa):
FYGQWLSEDIPALLSGKTPPSVLETAVTTNPVHVLDLAFLLPALIITAVLLWRGRPLGALLAVPLLIFSMLISMGILAIFLVSGSKGLPTSLAVEIFIAGISVASLVLSIVTLRDVTELNGANT

Nearest PDB structures (foldseek):
  8rd2-assembly1_A  TM=6.544E-01  e=4.333E+00  Trypanosoma brucei

pLDDT: mean 89.98, std 7.42, range [52.53, 97.5]

Radius of gyration: 17.99 Å; Cα contacts (8 Å, |Δi|>4): 85; chains: 1; bounding box: 45×27×60 Å

Secondary structure (DSSP, 8-state):
-THHHHHHHHHHHHHT---HHHHHHTSSS-HHHHIIIIIIHHHHHHHHHHHHTT-HHHHHHHHHHHHHHHHHHHHHHHHHHHHHHTT----HHHHHHHHHHHHHHHHHHHHHHHHHHHHHHTT-